Protein AF-A0A2K8PR70-F1 (afdb_monomer_lite)

Organism: NCBI:txid58340

Foldseek 3Di:
DDPPDPADDAPVVCVVVLVVQLVPLVCLLVVVVVLVVLQADPRRADFLVVSLVSLVSHPDDPPPPCSQLSNQCSVVSRGHCVVPVVSSVVSVVVVVD

Secondary structure (DSSP, 8-state):
------PPPPHHHHHHHHHHHTT-GGGHHHHHHHHHHTTS-SS----TTHHHHHHHT----TT-TTHHHHHHHHHTT---GGG-HHHHHHHHHHTT-

Radius of gyration: 14.09 Å; chains: 1; bounding box: 39×40×26 Å

Sequence (97 aa):
MHRACSGPAPWHVKQKAYDTAVRLPSLHVPLFKGLLAGYHDVYGDREPTAAPAVLARLQLPADTPHLPELRSVLAEGRRNHYLSPQTWHDAVRASTD

pLDDT: mean 84.77, std 12.45, range [37.06, 96.38]

Structure (mmCIF, N/CA/C/O backbone):
data_AF-A0A2K8PR70-F1
#
_entry.id   AF-A0A2K8PR70-F1
#
loop_
_atom_site.group_PDB
_atom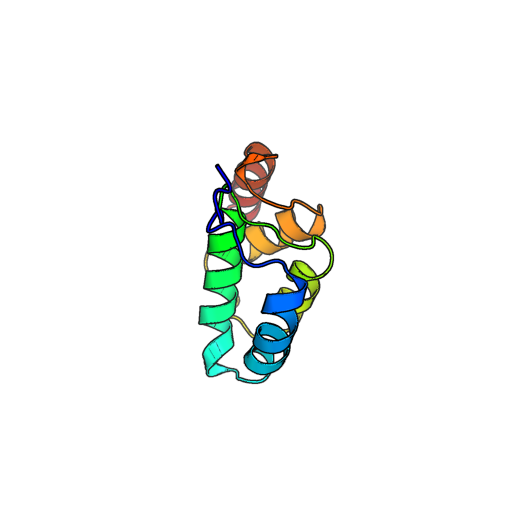_site.id
_atom_site.type_symbol
_atom_site.label_atom_id
_atom_site.label_alt_id
_atom_site.label_comp_id
_atom_site.label_asym_id
_atom_site.label_entity_id
_atom_site.label_seq_id
_atom_site.pdbx_PDB_ins_code
_atom_site.Cartn_x
_atom_site.Cartn_y
_atom_site.Cartn_z
_atom_site.occupancy
_atom_site.B_iso_or_equiv
_atom_site.auth_seq_id
_atom_site.auth_comp_id
_atom_site.auth_asym_id
_atom_site.auth_atom_id
_atom_site.pdbx_PDB_model_num
ATOM 1 N N . MET A 1 1 ? 28.885 -17.920 -14.471 1.00 37.06 1 MET A N 1
ATOM 2 C CA . MET A 1 1 ? 28.316 -17.975 -13.105 1.00 37.06 1 MET A CA 1
ATOM 3 C C . MET A 1 1 ? 26.955 -17.296 -13.117 1.00 37.06 1 MET A C 1
ATOM 5 O O . MET A 1 1 ? 26.890 -16.084 -13.260 1.00 37.06 1 MET A O 1
ATOM 9 N N . HIS A 1 2 ? 25.875 -18.072 -13.048 1.00 45.94 2 HIS A N 1
ATOM 10 C CA . HIS A 1 2 ? 24.505 -17.561 -13.027 1.00 45.94 2 HIS A CA 1
ATOM 11 C C . HIS A 1 2 ? 24.141 -17.310 -11.556 1.00 45.94 2 HIS A C 1
ATOM 13 O O . HIS A 1 2 ? 23.847 -18.251 -10.824 1.00 45.94 2 HIS A O 1
ATOM 19 N N . ARG A 1 3 ? 24.255 -16.066 -11.071 1.00 48.78 3 ARG A N 1
ATOM 20 C CA . ARG A 1 3 ? 23.618 -15.718 -9.796 1.00 48.78 3 ARG A CA 1
ATOM 21 C C . ARG A 1 3 ? 22.116 -15.780 -10.055 1.00 48.78 3 ARG A C 1
ATOM 23 O O . ARG A 1 3 ? 21.578 -14.889 -10.703 1.00 48.78 3 ARG A O 1
ATOM 30 N N . ALA A 1 4 ? 21.446 -16.814 -9.558 1.00 54.25 4 ALA A N 1
ATOM 31 C CA . ALA A 1 4 ? 20.023 -16.716 -9.269 1.00 54.25 4 ALA A CA 1
ATOM 32 C C . ALA A 1 4 ? 19.895 -15.681 -8.140 1.00 54.25 4 ALA A C 1
ATOM 34 O O . ALA A 1 4 ? 19.955 -16.012 -6.960 1.00 54.25 4 ALA A O 1
ATOM 35 N N . CYS A 1 5 ? 19.904 -14.398 -8.503 1.00 55.09 5 CYS A N 1
ATOM 36 C CA . CYS A 1 5 ? 19.800 -13.308 -7.551 1.00 55.09 5 CYS A CA 1
ATOM 37 C C . CYS A 1 5 ? 18.430 -13.408 -6.881 1.00 55.09 5 CYS A C 1
ATOM 39 O O . CYS A 1 5 ? 17.404 -13.321 -7.553 1.00 55.09 5 CYS A O 1
ATOM 41 N N . SER A 1 6 ? 18.425 -13.556 -5.559 1.00 62.59 6 SER A N 1
ATOM 42 C CA . SER A 1 6 ? 17.286 -13.300 -4.679 1.00 62.59 6 SER A CA 1
ATOM 43 C C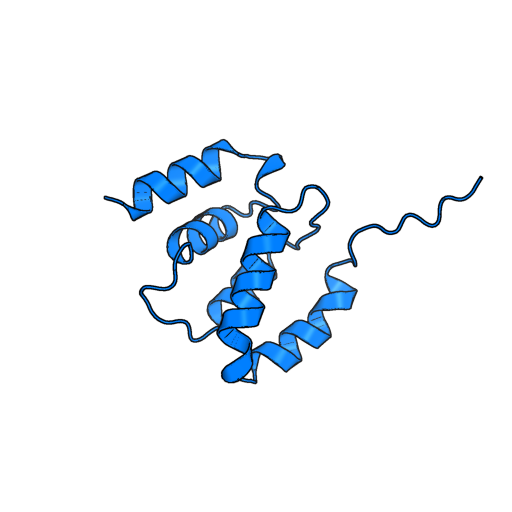 . SER A 1 6 ? 16.945 -11.806 -4.712 1.00 62.59 6 SER A C 1
ATOM 45 O O . SER A 1 6 ? 17.199 -11.072 -3.759 1.00 62.59 6 SER A O 1
ATOM 47 N N . GLY A 1 7 ? 16.479 -11.340 -5.869 1.00 63.81 7 GLY A N 1
ATOM 48 C CA . GLY A 1 7 ? 15.948 -10.003 -6.054 1.00 63.81 7 GLY A CA 1
ATOM 49 C C . GLY A 1 7 ? 14.521 -9.911 -5.513 1.00 63.81 7 GLY A C 1
ATOM 50 O O . GLY A 1 7 ? 13.893 -10.930 -5.210 1.00 63.81 7 GLY A O 1
ATOM 51 N N . PRO A 1 8 ? 13.984 -8.694 -5.396 1.00 67.62 8 PRO A N 1
ATOM 52 C CA . PRO A 1 8 ? 12.600 -8.503 -5.001 1.00 67.62 8 PRO A CA 1
ATOM 53 C C . PRO A 1 8 ? 11.670 -9.199 -5.979 1.00 67.62 8 PRO A C 1
ATOM 55 O O . PRO A 1 8 ? 11.849 -9.128 -7.196 1.00 67.62 8 PRO A O 1
ATOM 58 N N . ALA A 1 9 ? 10.629 -9.824 -5.436 1.00 73.12 9 ALA A N 1
ATOM 59 C CA . ALA A 1 9 ? 9.566 -10.372 -6.256 1.00 73.12 9 ALA A CA 1
ATOM 60 C C . ALA A 1 9 ? 8.940 -9.245 -7.106 1.00 73.12 9 ALA A C 1
ATOM 62 O O . ALA A 1 9 ? 8.530 -8.220 -6.533 1.00 73.12 9 ALA A O 1
ATOM 63 N N . PRO A 1 10 ? 8.826 -9.426 -8.436 1.00 75.06 10 PRO A N 1
ATOM 64 C CA . PRO A 1 10 ? 8.153 -8.476 -9.314 1.00 75.06 10 PRO A CA 1
ATOM 65 C C . PRO A 1 10 ? 6.718 -8.188 -8.865 1.00 75.06 10 PRO A C 1
ATOM 67 O O . PRO A 1 10 ? 6.060 -9.033 -8.248 1.00 75.06 10 PRO A O 1
ATOM 70 N N . TRP A 1 11 ? 6.196 -7.005 -9.197 1.00 77.25 11 TRP A N 1
ATOM 71 C CA . TRP A 1 11 ? 4.848 -6.602 -8.785 1.00 77.25 11 TRP A CA 1
ATOM 72 C C . TRP A 1 11 ? 3.755 -7.586 -9.226 1.00 77.25 11 TRP A C 1
ATOM 74 O O . TRP A 1 11 ? 2.940 -7.986 -8.397 1.00 77.25 11 TRP A O 1
ATOM 84 N N . HIS A 1 12 ? 3.787 -8.053 -10.478 1.00 79.62 12 HIS A N 1
ATOM 85 C CA . HIS A 1 12 ? 2.791 -8.992 -11.011 1.00 79.62 12 HIS A CA 1
ATOM 86 C C . HIS A 1 12 ? 2.690 -10.301 -10.202 1.00 79.62 12 HIS A C 1
ATOM 88 O O . HIS A 1 12 ? 1.613 -10.885 -10.103 1.00 79.62 12 HIS A O 1
ATOM 94 N N . VAL A 1 13 ? 3.783 -10.742 -9.562 1.00 81.81 13 VAL A N 1
ATOM 95 C CA . VAL A 1 13 ? 3.787 -11.922 -8.678 1.00 81.81 13 VAL A CA 1
ATOM 96 C C . VAL A 1 13 ? 3.058 -11.626 -7.364 1.00 81.81 13 VAL A C 1
ATOM 98 O O . VAL A 1 13 ? 2.331 -12.468 -6.840 1.00 81.81 13 VAL A O 1
ATOM 101 N N . LYS A 1 14 ? 3.224 -10.410 -6.833 1.00 80.75 14 LYS A N 1
ATOM 102 C CA . LYS A 1 14 ? 2.621 -9.959 -5.569 1.00 80.75 14 LYS A CA 1
ATOM 103 C C . LYS A 1 14 ? 1.150 -9.561 -5.735 1.00 80.75 14 LYS A C 1
ATOM 105 O O . LYS A 1 14 ? 0.376 -9.716 -4.792 1.00 80.75 14 LYS A O 1
ATOM 110 N N . GLN A 1 15 ? 0.751 -9.086 -6.916 1.00 84.00 15 GLN A N 1
ATOM 111 C CA . GLN A 1 15 ? -0.553 -8.464 -7.168 1.00 84.00 15 GLN A CA 1
ATOM 112 C C . GLN A 1 15 ? -1.732 -9.316 -6.685 1.00 84.00 15 GLN A C 1
ATOM 114 O O . GLN A 1 15 ? -2.566 -8.831 -5.927 1.00 84.00 15 GLN A O 1
ATOM 119 N N . LYS A 1 16 ? -1.767 -10.608 -7.033 1.00 86.19 16 LYS A N 1
ATOM 120 C CA . LYS A 1 16 ? -2.869 -11.505 -6.642 1.00 86.19 16 LYS A CA 1
ATOM 121 C C . LYS A 1 16 ? -2.994 -11.667 -5.122 1.00 86.19 16 LYS A C 1
ATOM 123 O O . LYS A 1 16 ? -4.106 -11.727 -4.591 1.00 86.19 16 LYS A O 1
ATOM 128 N N . ALA A 1 17 ? -1.862 -11.734 -4.420 1.00 87.88 17 ALA A N 1
ATOM 129 C CA . ALA A 1 17 ? -1.843 -11.825 -2.964 1.00 87.88 17 ALA A CA 1
ATOM 130 C C . ALA A 1 17 ? -2.367 -10.529 -2.335 1.00 87.88 17 ALA A C 1
ATOM 132 O O . ALA A 1 17 ? -3.216 -10.581 -1.448 1.00 87.88 17 ALA A O 1
ATOM 133 N N . TYR A 1 18 ? -1.939 -9.377 -2.856 1.00 88.50 18 TYR A N 1
ATOM 134 C CA . TYR A 1 18 ? -2.444 -8.073 -2.435 1.00 88.50 18 TYR A CA 1
ATOM 135 C C . TYR A 1 18 ? -3.950 -7.933 -2.695 1.00 88.50 18 TYR A C 1
ATOM 137 O O . TYR A 1 18 ? -4.685 -7.599 -1.774 1.00 88.50 18 TYR A O 1
ATOM 145 N N . ASP A 1 19 ? -4.440 -8.272 -3.889 1.00 89.44 19 ASP A N 1
ATOM 146 C CA . ASP A 1 19 ? -5.866 -8.189 -4.245 1.00 89.44 19 ASP A CA 1
ATOM 147 C C . ASP A 1 19 ? -6.776 -9.081 -3.395 1.00 89.44 19 ASP A C 1
ATOM 149 O O . ASP A 1 19 ? -7.952 -8.763 -3.184 1.00 89.44 19 ASP A O 1
ATOM 153 N N . THR A 1 20 ? -6.239 -10.197 -2.907 1.00 91.88 20 THR A N 1
ATOM 154 C CA . THR A 1 20 ? -6.939 -11.069 -1.961 1.00 91.88 20 THR A CA 1
ATOM 155 C C . THR A 1 20 ? -6.905 -10.461 -0.562 1.00 91.88 20 THR A C 1
ATOM 157 O O . THR A 1 20 ? -7.941 -10.327 0.086 1.00 91.88 20 THR A O 1
ATOM 160 N N . ALA A 1 21 ? -5.725 -10.037 -0.111 1.00 92.31 21 ALA A N 1
ATOM 161 C CA . ALA A 1 21 ? -5.513 -9.539 1.238 1.00 92.31 21 ALA A CA 1
ATOM 162 C C . ALA A 1 21 ? -6.245 -8.214 1.516 1.00 92.31 21 ALA A C 1
ATOM 164 O O . ALA A 1 21 ? -6.752 -8.031 2.617 1.00 92.31 21 ALA A O 1
ATOM 165 N N . VAL A 1 22 ? -6.384 -7.313 0.533 1.00 94.62 22 VAL A N 1
ATOM 166 C CA . VAL A 1 22 ? -7.142 -6.050 0.697 1.00 94.62 22 VAL A CA 1
ATOM 167 C C . VAL A 1 22 ? -8.620 -6.277 1.022 1.00 94.62 22 VAL A C 1
ATOM 169 O O . VAL A 1 22 ? -9.283 -5.375 1.526 1.00 94.62 22 VAL A O 1
ATOM 172 N N . ARG A 1 23 ? -9.161 -7.470 0.753 1.00 95.25 23 ARG A N 1
ATOM 173 C CA . ARG A 1 23 ? -10.547 -7.827 1.094 1.00 95.25 23 ARG A CA 1
ATOM 174 C C . ARG A 1 23 ? -10.711 -8.234 2.560 1.00 95.25 23 ARG A C 1
ATOM 176 O O . ARG A 1 23 ? -11.838 -8.413 3.002 1.00 95.25 23 ARG A O 1
ATOM 183 N N . LEU A 1 24 ? -9.612 -8.386 3.298 1.00 96.38 24 LEU A N 1
ATOM 184 C CA . LEU A 1 24 ? -9.592 -8.809 4.693 1.00 96.38 24 LEU A CA 1
ATOM 185 C C . LEU A 1 24 ? -9.224 -7.605 5.575 1.00 96.38 24 LEU A C 1
ATOM 187 O O . LEU A 1 24 ? -8.052 -7.227 5.604 1.00 96.38 24 LEU A O 1
ATOM 191 N N . PRO A 1 25 ? -10.180 -7.003 6.313 1.00 94.75 25 PRO A N 1
ATOM 192 C CA . PRO A 1 25 ? -9.912 -5.821 7.140 1.00 94.75 25 PRO A CA 1
ATOM 193 C C . PRO A 1 25 ? -8.777 -6.020 8.153 1.00 94.75 25 PRO A C 1
ATOM 195 O O . PRO A 1 25 ? -7.960 -5.127 8.363 1.00 94.75 25 PRO A O 1
ATOM 198 N N . SER A 1 26 ? -8.651 -7.228 8.713 1.00 95.50 26 SER A N 1
ATOM 199 C CA . SER A 1 26 ? -7.567 -7.591 9.638 1.00 95.50 26 SER A CA 1
ATOM 200 C C . SER A 1 26 ? -6.165 -7.507 9.018 1.00 95.50 26 SER A C 1
ATOM 202 O O . SER A 1 26 ? -5.178 -7.426 9.747 1.00 95.50 26 SER A O 1
ATOM 204 N N . LEU A 1 27 ? -6.059 -7.497 7.685 1.00 95.81 27 LEU A N 1
ATOM 205 C CA . LEU A 1 27 ? -4.796 -7.377 6.961 1.00 95.81 27 LEU A CA 1
ATOM 206 C C . LEU A 1 27 ? -4.496 -5.956 6.487 1.00 95.81 27 LEU A C 1
ATOM 208 O O . LEU A 1 27 ? -3.412 -5.729 5.957 1.00 95.81 27 LEU A O 1
ATOM 212 N N . HIS A 1 28 ? -5.385 -4.981 6.690 1.00 95.19 28 HIS A N 1
ATOM 213 C CA . HIS A 1 28 ? -5.179 -3.628 6.162 1.00 95.19 28 HIS A CA 1
ATOM 214 C C . HIS A 1 28 ? -3.936 -2.951 6.744 1.00 95.19 28 HIS A C 1
ATOM 216 O O . HIS A 1 28 ? -3.101 -2.459 5.988 1.00 95.19 28 HIS A O 1
ATOM 222 N N . VAL A 1 29 ? -3.748 -3.003 8.064 1.00 94.19 29 VAL A N 1
ATOM 223 C CA . VAL A 1 29 ? -2.544 -2.454 8.713 1.00 94.19 29 VAL A CA 1
ATOM 224 C C . VAL A 1 29 ? -1.270 -3.219 8.308 1.00 94.19 29 VAL A C 1
ATOM 226 O O . VAL A 1 29 ? -0.292 -2.570 7.932 1.00 94.19 29 VAL A O 1
ATOM 229 N N . PRO A 1 30 ? -1.228 -4.569 8.316 1.00 93.69 30 PRO A N 1
ATOM 230 C CA . PRO A 1 30 ? -0.094 -5.319 7.766 1.00 93.69 30 PRO A CA 1
ATOM 231 C C . PRO A 1 30 ? 0.240 -4.983 6.306 1.00 93.69 30 PRO A C 1
ATOM 233 O O . PRO A 1 30 ? 1.412 -4.814 5.969 1.00 93.69 30 PRO A O 1
ATOM 236 N N . LEU A 1 31 ? -0.770 -4.838 5.443 1.00 92.75 31 LEU A N 1
ATOM 237 C CA . LEU A 1 31 ? -0.579 -4.453 4.044 1.00 92.75 31 LEU A CA 1
ATOM 238 C C . LEU A 1 31 ? 0.001 -3.051 3.924 1.00 92.75 31 LEU A C 1
ATOM 240 O O . LEU A 1 31 ? 0.934 -2.857 3.148 1.00 92.75 31 LEU A O 1
ATOM 244 N N . PHE A 1 32 ? -0.501 -2.101 4.715 1.00 94.38 32 PHE A N 1
ATOM 245 C CA . PHE A 1 32 ? 0.077 -0.767 4.806 1.00 94.38 32 PHE A CA 1
ATOM 246 C C . PHE A 1 32 ? 1.548 -0.828 5.228 1.00 94.38 32 PHE A C 1
ATOM 248 O O . PHE A 1 32 ? 2.385 -0.233 4.564 1.00 94.38 32 PHE A O 1
ATOM 255 N N . LYS A 1 33 ? 1.902 -1.609 6.255 1.00 92.62 33 LYS A N 1
ATOM 256 C CA . LYS A 1 33 ? 3.301 -1.763 6.690 1.00 92.62 33 LYS A CA 1
ATOM 257 C C . LYS A 1 33 ? 4.189 -2.371 5.605 1.00 92.62 33 LYS A C 1
ATOM 259 O O . LYS A 1 33 ? 5.300 -1.894 5.401 1.00 92.62 33 LYS A O 1
ATOM 264 N N . GLY A 1 34 ? 3.698 -3.361 4.859 1.00 89.44 34 GLY A N 1
ATOM 265 C CA . GLY A 1 34 ? 4.400 -3.887 3.683 1.00 89.44 34 GLY A CA 1
ATOM 266 C C . GLY A 1 34 ? 4.554 -2.833 2.577 1.00 89.44 34 GLY A C 1
ATOM 267 O O . GLY A 1 34 ? 5.619 -2.712 1.963 1.00 89.44 34 GLY A O 1
ATOM 268 N N . LEU A 1 35 ? 3.509 -2.021 2.370 1.00 89.81 35 LEU A N 1
ATOM 269 C CA . LEU A 1 35 ? 3.530 -0.834 1.518 1.00 89.81 35 LEU A CA 1
ATOM 270 C C . LEU A 1 35 ? 4.374 0.321 2.089 1.00 89.81 35 LEU A C 1
ATOM 272 O O . LEU A 1 35 ? 4.785 1.188 1.337 1.00 89.81 35 LEU A O 1
ATOM 276 N N . LEU A 1 36 ? 4.758 0.352 3.348 1.00 92.31 36 LEU A N 1
ATOM 277 C CA . LEU A 1 36 ? 5.720 1.344 3.820 1.00 92.31 36 LEU A CA 1
ATOM 278 C C . LEU A 1 36 ? 7.143 0.805 3.644 1.00 92.31 36 LEU A C 1
ATOM 280 O O . LEU A 1 36 ? 7.971 1.421 2.979 1.00 92.31 36 LEU A O 1
ATOM 284 N N . ALA A 1 37 ? 7.383 -0.420 4.112 1.00 88.94 37 ALA A N 1
ATOM 285 C CA . ALA A 1 37 ? 8.686 -1.073 4.068 1.00 88.94 37 ALA A CA 1
ATOM 286 C C . ALA A 1 37 ? 9.253 -1.161 2.647 1.00 88.94 37 ALA A C 1
ATOM 288 O O . ALA A 1 37 ? 10.375 -0.742 2.410 1.00 88.94 37 ALA A O 1
ATOM 289 N N . GLY A 1 38 ? 8.463 -1.620 1.672 1.00 86.31 38 GLY A N 1
ATOM 290 C CA . GLY A 1 38 ? 8.944 -1.705 0.288 1.00 86.31 38 GLY A CA 1
ATOM 291 C C . GLY A 1 38 ? 9.150 -0.353 -0.422 1.00 86.31 38 GLY A C 1
ATOM 292 O O . GLY A 1 38 ? 9.699 -0.356 -1.513 1.00 86.31 38 GLY A O 1
ATOM 293 N N . TYR A 1 39 ? 8.682 0.778 0.129 1.00 88.06 39 TYR A N 1
ATOM 294 C CA . TYR A 1 39 ? 9.012 2.112 -0.391 1.00 88.06 39 TYR A CA 1
ATOM 295 C C . TYR A 1 39 ? 10.396 2.518 0.118 1.00 88.06 39 TYR A C 1
ATOM 297 O O . TYR A 1 39 ? 11.180 3.117 -0.610 1.00 88.06 39 TYR A O 1
ATOM 305 N N . HIS A 1 40 ? 10.723 2.108 1.344 1.00 89.12 40 HIS A N 1
ATOM 306 C CA . HIS A 1 40 ? 12.048 2.225 1.946 1.00 89.12 40 HIS A CA 1
ATOM 307 C C . HIS A 1 40 ? 12.960 1.026 1.648 1.00 89.12 40 HIS A C 1
ATOM 309 O O . HIS A 1 40 ? 13.957 0.837 2.337 1.00 89.12 40 HIS A O 1
ATOM 315 N N . ASP A 1 41 ? 12.651 0.215 0.636 1.00 85.69 41 ASP A N 1
ATOM 316 C CA . ASP A 1 41 ? 13.518 -0.873 0.190 1.00 85.69 41 ASP A CA 1
ATOM 317 C C . ASP A 1 41 ? 14.328 -0.405 -1.024 1.00 85.69 41 ASP A C 1
ATOM 319 O O . ASP A 1 41 ? 13.766 0.071 -2.013 1.00 85.69 41 ASP A O 1
ATOM 323 N N . VAL A 1 42 ? 15.653 -0.555 -0.949 1.00 74.12 42 VAL A N 1
ATOM 324 C CA . VAL A 1 42 ? 16.601 -0.210 -2.023 1.00 74.12 42 VAL A CA 1
ATOM 325 C C . VAL A 1 42 ? 16.277 -0.972 -3.300 1.00 74.12 42 VAL A C 1
ATOM 327 O O . VAL A 1 42 ? 16.362 -0.420 -4.396 1.00 74.12 42 VAL A O 1
ATOM 330 N N . TYR A 1 43 ? 15.893 -2.238 -3.157 1.00 66.25 43 TYR A N 1
ATOM 331 C CA . TYR A 1 43 ? 15.549 -3.073 -4.293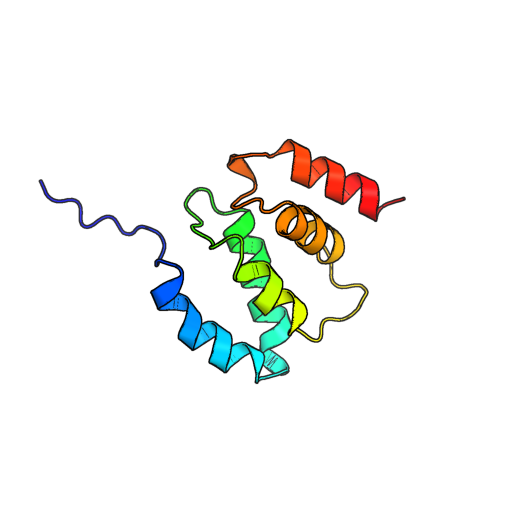 1.00 66.25 43 TYR A CA 1
ATOM 332 C C . TYR A 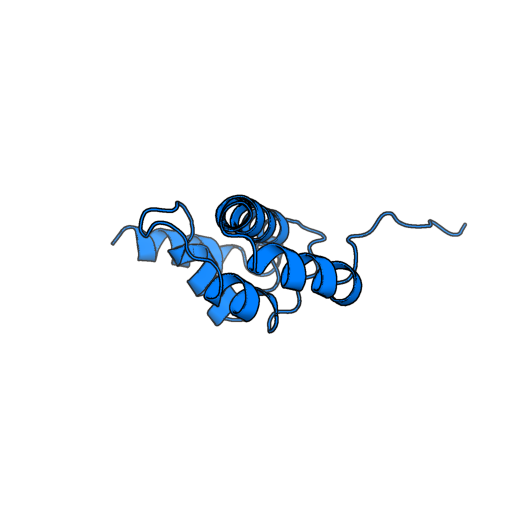1 43 ? 14.050 -3.045 -4.586 1.00 66.25 43 TYR A C 1
ATOM 334 O O . TYR A 1 43 ? 13.636 -3.575 -5.609 1.00 66.25 43 TYR A O 1
ATOM 342 N N . GLY A 1 44 ? 13.236 -2.423 -3.730 1.00 66.12 44 GLY A N 1
ATOM 343 C CA . GLY A 1 44 ? 11.783 -2.414 -3.820 1.00 66.12 44 GLY A CA 1
ATOM 344 C C . GLY A 1 44 ? 11.283 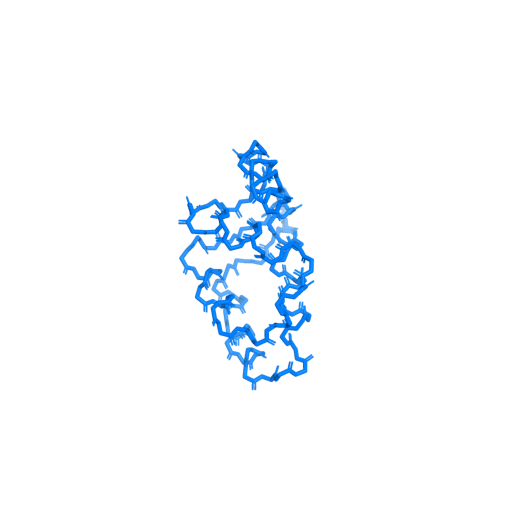-1.975 -5.192 1.00 66.12 44 GLY A C 1
ATOM 345 O O . GLY A 1 44 ? 11.181 -0.784 -5.478 1.00 66.12 44 GLY A O 1
ATOM 346 N N . ASP A 1 45 ? 10.938 -2.950 -6.034 1.00 66.12 45 ASP A N 1
ATOM 347 C CA . ASP A 1 45 ? 10.272 -2.689 -7.300 1.00 66.12 45 ASP A CA 1
ATOM 348 C C . ASP A 1 45 ? 8.765 -2.668 -7.053 1.00 66.12 45 ASP A C 1
ATOM 350 O O . ASP A 1 45 ? 8.110 -3.684 -6.746 1.00 66.12 45 ASP A O 1
ATOM 354 N N . ARG A 1 46 ? 8.235 -1.451 -7.098 1.00 68.00 46 ARG A N 1
ATOM 355 C CA . ARG A 1 46 ? 6.812 -1.172 -7.030 1.00 68.00 46 ARG A CA 1
ATOM 356 C C . ARG A 1 46 ? 6.378 -0.544 -8.317 1.00 68.00 46 ARG A C 1
ATOM 358 O O . ARG A 1 46 ? 6.960 0.443 -8.764 1.00 68.00 46 ARG A O 1
ATOM 365 N N . GLU A 1 47 ? 5.275 -1.058 -8.836 1.00 68.50 47 GLU A N 1
ATOM 366 C CA . GLU A 1 47 ? 4.581 -0.344 -9.882 1.00 68.50 47 GLU A CA 1
ATOM 367 C C . GLU A 1 47 ? 3.992 0.956 -9.313 1.00 68.50 47 GLU A C 1
ATOM 369 O O . GLU A 1 47 ? 3.153 0.892 -8.403 1.00 68.50 47 GLU A O 1
ATOM 374 N N . PRO A 1 48 ? 4.401 2.127 -9.848 1.00 64.31 48 PRO A N 1
ATOM 375 C CA . PRO A 1 48 ? 3.929 3.434 -9.387 1.00 64.31 48 PRO A CA 1
ATOM 376 C C . PRO A 1 48 ? 2.410 3.577 -9.459 1.00 64.31 48 PRO A C 1
ATOM 378 O O . PRO A 1 48 ? 1.824 4.344 -8.711 1.00 64.31 48 PRO A O 1
ATOM 381 N N . THR A 1 49 ? 1.771 2.843 -10.365 1.00 71.62 49 THR A N 1
ATOM 382 C CA . THR A 1 49 ? 0.329 2.877 -10.618 1.00 71.62 49 THR A CA 1
ATOM 383 C C . THR A 1 49 ? -0.456 1.964 -9.681 1.00 71.62 49 THR A C 1
ATOM 385 O O . THR A 1 49 ? -1.596 2.267 -9.334 1.00 71.62 49 THR A O 1
ATOM 388 N N . ALA A 1 50 ? 0.136 0.859 -9.229 1.00 81.31 50 ALA A N 1
ATOM 389 C CA . ALA A 1 50 ? -0.587 -0.160 -8.480 1.00 81.31 50 ALA A CA 1
ATOM 390 C C . ALA A 1 50 ? -0.564 0.065 -6.961 1.00 81.31 50 ALA A C 1
ATOM 392 O O . ALA A 1 50 ? -1.565 -0.178 -6.284 1.00 81.31 50 ALA A O 1
ATOM 393 N N . ALA A 1 51 ? 0.545 0.572 -6.412 1.00 86.00 51 ALA A N 1
ATOM 394 C CA . ALA A 1 51 ? 0.648 0.865 -4.981 1.00 86.00 51 ALA A CA 1
ATOM 395 C C . ALA A 1 51 ? -0.381 1.914 -4.485 1.00 86.00 51 ALA A C 1
ATOM 397 O O . ALA A 1 51 ? -1.012 1.649 -3.456 1.00 86.00 51 ALA A O 1
ATOM 398 N N . PRO A 1 52 ? -0.641 3.035 -5.198 1.00 89.06 52 PRO A N 1
ATOM 399 C CA . PRO A 1 52 ? -1.714 3.962 -4.831 1.00 89.06 52 PRO A CA 1
ATOM 400 C C . PRO A 1 52 ? -3.097 3.297 -4.824 1.00 89.06 52 PRO A C 1
ATOM 402 O O . PRO A 1 52 ? -3.882 3.516 -3.903 1.00 89.06 52 PRO A O 1
ATOM 405 N N . ALA A 1 53 ? -3.388 2.445 -5.815 1.00 89.75 53 ALA A N 1
ATOM 406 C CA . ALA A 1 53 ? -4.683 1.774 -5.939 1.00 89.75 53 ALA A CA 1
ATOM 407 C C . ALA A 1 53 ? -4.940 0.782 -4.794 1.00 89.75 53 ALA A C 1
ATOM 409 O O . ALA A 1 53 ? -6.059 0.684 -4.290 1.00 89.75 53 ALA A O 1
ATOM 410 N N . VAL A 1 54 ? -3.904 0.064 -4.349 1.00 90.62 54 VAL A N 1
ATOM 411 C CA . VAL A 1 54 ? -3.985 -0.778 -3.148 1.00 90.62 54 VAL A CA 1
ATOM 412 C C . VAL A 1 54 ? -4.207 0.087 -1.910 1.00 90.62 54 VAL A C 1
ATOM 414 O O . VAL A 1 54 ? -5.125 -0.196 -1.144 1.00 90.62 54 VAL A O 1
ATOM 417 N N . LEU A 1 55 ? -3.410 1.145 -1.722 1.00 92.25 55 LEU A N 1
ATOM 418 C CA . LEU A 1 55 ? -3.488 2.013 -0.544 1.00 92.25 55 LEU A CA 1
ATOM 419 C C . LEU A 1 55 ? -4.864 2.682 -0.401 1.00 92.25 55 LEU A C 1
ATOM 421 O O . LEU A 1 55 ? -5.384 2.786 0.707 1.00 92.25 55 LEU A O 1
ATOM 425 N N . ALA A 1 56 ? -5.487 3.073 -1.515 1.00 92.44 56 ALA A N 1
ATOM 426 C CA . ALA A 1 56 ? -6.830 3.654 -1.540 1.00 92.44 56 ALA A CA 1
ATOM 427 C C . ALA A 1 56 ? -7.934 2.693 -1.056 1.00 92.44 56 ALA A C 1
ATOM 429 O O . ALA A 1 56 ? -8.996 3.147 -0.642 1.00 92.44 56 ALA A O 1
ATOM 430 N N . ARG A 1 57 ? -7.694 1.376 -1.094 1.00 94.06 57 ARG A N 1
ATOM 431 C CA . ARG A 1 57 ? -8.656 0.340 -0.675 1.00 94.06 57 ARG A CA 1
ATOM 432 C C . ARG A 1 57 ? -8.510 -0.057 0.795 1.00 94.06 57 ARG A C 1
ATOM 434 O O . ARG A 1 57 ? -9.358 -0.790 1.302 1.00 94.06 57 ARG A O 1
ATOM 441 N N . LEU A 1 58 ? -7.443 0.382 1.466 1.00 95.12 58 LEU A N 1
ATOM 442 C CA . LEU A 1 58 ? -7.202 0.071 2.871 1.00 95.12 58 LEU A CA 1
ATOM 443 C C . LEU A 1 58 ? -8.029 0.998 3.766 1.00 95.12 58 LEU A C 1
ATOM 445 O O . LEU A 1 58 ? -7.968 2.221 3.642 1.00 95.12 58 LEU A O 1
ATOM 449 N N . GLN A 1 59 ? -8.768 0.408 4.699 1.00 94.69 59 GLN A N 1
ATOM 450 C CA . GLN A 1 59 ? -9.469 1.118 5.762 1.00 94.69 59 GLN A CA 1
ATOM 451 C C . GLN A 1 59 ? -8.506 1.239 6.942 1.00 94.69 59 GLN A C 1
ATOM 453 O O . GLN A 1 59 ? -8.386 0.340 7.772 1.00 94.69 59 GLN A O 1
ATOM 458 N N . LEU A 1 60 ? -7.746 2.330 6.951 1.00 94.56 60 LEU A N 1
ATOM 459 C CA . LEU A 1 60 ? -6.746 2.620 7.974 1.00 94.56 60 LEU A CA 1
ATOM 460 C C . LEU A 1 60 ? -7.275 3.711 8.913 1.00 94.56 60 LEU A C 1
ATOM 462 O O . LEU A 1 60 ? -7.932 4.638 8.431 1.00 94.56 60 LEU A O 1
ATOM 466 N N . PRO A 1 61 ? -6.973 3.642 10.221 1.00 92.06 61 PRO A N 1
ATOM 467 C CA . PRO A 1 61 ? -7.179 4.766 11.127 1.00 92.06 61 PRO A CA 1
ATOM 468 C C . PRO A 1 61 ? -6.538 6.047 10.577 1.00 92.06 61 PRO A C 1
ATOM 470 O O . PRO A 1 61 ? -5.452 5.997 9.994 1.00 92.06 61 PRO A O 1
ATOM 473 N N . ALA A 1 62 ? -7.206 7.190 10.740 1.00 86.12 62 ALA A N 1
ATOM 474 C CA . ALA A 1 62 ? -6.731 8.467 10.200 1.00 86.12 62 ALA A CA 1
ATOM 475 C C . ALA A 1 62 ? -5.383 8.905 10.800 1.00 86.12 62 ALA A C 1
ATOM 477 O O . ALA A 1 62 ? -4.599 9.568 10.131 1.00 86.12 62 ALA A O 1
ATOM 478 N N . ASP A 1 63 ? -5.103 8.479 12.030 1.00 88.81 63 ASP A N 1
ATOM 479 C CA . ASP A 1 63 ? -3.874 8.713 12.787 1.00 88.81 63 ASP A CA 1
ATOM 480 C C . ASP A 1 63 ? -2.778 7.672 12.507 1.00 88.81 63 ASP A C 1
ATOM 482 O O . ASP A 1 63 ? -1.758 7.652 13.195 1.00 88.81 63 ASP A O 1
ATOM 486 N N . THR A 1 64 ? -2.961 6.799 11.507 1.00 93.50 64 THR A N 1
ATOM 487 C CA . THR A 1 64 ? -1.939 5.816 11.128 1.00 93.50 64 THR A CA 1
ATOM 488 C C . THR A 1 64 ? -0.641 6.548 10.773 1.00 93.50 64 THR A C 1
ATOM 490 O O . THR A 1 64 ? -0.617 7.280 9.777 1.00 93.50 64 THR A O 1
ATOM 493 N N . PRO A 1 65 ? 0.456 6.332 11.525 1.00 94.06 65 PRO A N 1
ATOM 494 C CA . PRO A 1 65 ? 1.715 7.016 11.266 1.00 94.06 65 PRO A CA 1
ATOM 495 C C . PRO A 1 65 ? 2.197 6.759 9.841 1.00 94.06 65 PRO A C 1
ATOM 497 O O . PRO A 1 65 ? 2.083 5.633 9.346 1.00 94.06 65 PRO A O 1
ATOM 500 N N . HIS A 1 66 ? 2.761 7.783 9.201 1.00 94.69 66 HIS A N 1
ATOM 501 C CA . HIS A 1 66 ? 3.332 7.715 7.852 1.00 94.69 66 HIS A CA 1
ATOM 502 C C . HIS A 1 66 ? 2.329 7.525 6.703 1.00 94.69 66 HIS A C 1
ATOM 504 O O . HIS A 1 66 ? 2.724 7.405 5.539 1.00 94.69 66 HIS A O 1
ATOM 510 N N . LEU A 1 67 ? 1.027 7.462 7.001 1.00 94.56 67 LEU A N 1
ATOM 511 C CA . LEU A 1 67 ? -0.015 7.345 5.988 1.00 94.56 67 LEU A CA 1
ATOM 512 C C . LEU A 1 67 ? -0.098 8.572 5.058 1.00 94.56 67 LEU A C 1
ATOM 514 O O . LEU A 1 67 ? -0.135 8.351 3.841 1.00 94.56 67 LEU A O 1
ATOM 518 N N . PRO A 1 68 ? -0.146 9.830 5.545 1.00 94.06 68 PRO A N 1
ATOM 519 C CA . PRO A 1 68 ? -0.210 10.986 4.649 1.00 94.06 68 PRO A CA 1
ATOM 520 C C . PRO A 1 68 ? 1.057 11.129 3.796 1.00 94.06 68 PRO A C 1
ATOM 522 O O . PRO A 1 68 ? 0.961 11.387 2.594 1.00 94.06 68 PRO A O 1
ATOM 525 N N . GLU A 1 69 ? 2.228 10.857 4.364 1.00 94.88 69 GLU A N 1
ATOM 526 C CA . GLU A 1 69 ? 3.509 10.925 3.667 1.00 94.88 69 GLU A CA 1
ATOM 527 C C . GLU A 1 69 ? 3.581 9.882 2.553 1.00 94.88 69 GLU A C 1
ATOM 529 O O . GLU A 1 69 ? 3.904 10.208 1.408 1.00 94.88 69 GLU A O 1
ATOM 534 N N . LEU A 1 70 ? 3.198 8.634 2.853 1.00 93.12 70 LEU A N 1
ATOM 535 C CA . LEU A 1 70 ? 3.172 7.571 1.854 1.00 93.12 70 LEU A CA 1
ATOM 536 C C . LEU A 1 70 ? 2.160 7.864 0.736 1.00 93.12 70 LEU A C 1
ATOM 538 O O . LEU A 1 70 ? 2.446 7.587 -0.427 1.00 93.12 70 LEU A O 1
ATOM 542 N N . ARG A 1 71 ? 0.993 8.443 1.049 1.00 92.69 71 ARG A N 1
ATOM 543 C CA . ARG A 1 71 ? 0.027 8.872 0.020 1.00 92.69 71 ARG A CA 1
ATOM 544 C C . ARG A 1 71 ? 0.624 9.937 -0.897 1.00 92.69 71 ARG A C 1
ATOM 546 O O . ARG A 1 71 ? 0.469 9.818 -2.110 1.00 92.69 71 ARG A O 1
ATOM 553 N N . SER A 1 72 ? 1.308 10.928 -0.329 1.00 92.88 72 SER A N 1
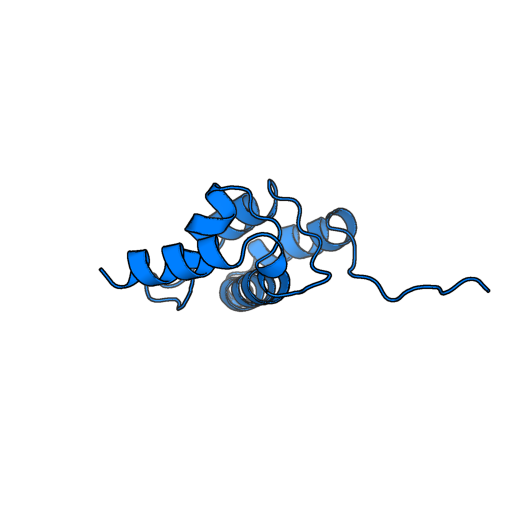ATOM 554 C CA . SER A 1 72 ? 1.918 12.032 -1.074 1.00 92.88 72 SER A CA 1
ATOM 555 C C . SER A 1 72 ? 2.965 11.534 -2.077 1.00 92.88 72 SER A C 1
ATOM 557 O O . SER A 1 72 ? 2.819 11.719 -3.286 1.00 92.88 72 SER A O 1
ATOM 559 N N . VAL A 1 73 ? 3.964 10.778 -1.608 1.00 92.06 73 VAL A N 1
ATOM 560 C CA . VAL A 1 73 ? 5.051 10.292 -2.478 1.00 92.06 73 VAL A CA 1
ATOM 561 C C . VAL A 1 73 ? 4.559 9.314 -3.551 1.00 92.06 73 VAL A C 1
ATOM 563 O O . VAL A 1 73 ? 5.091 9.281 -4.662 1.00 92.06 73 VAL A O 1
ATOM 566 N N . LEU A 1 74 ? 3.517 8.529 -3.255 1.00 89.56 74 LEU A N 1
ATOM 567 C CA . LEU A 1 74 ? 2.902 7.636 -4.235 1.00 89.56 74 LEU A CA 1
ATOM 568 C C . LEU A 1 74 ? 2.070 8.399 -5.275 1.00 89.56 74 LEU A C 1
ATOM 570 O O . LEU A 1 74 ? 2.080 8.010 -6.442 1.00 89.56 74 LEU A O 1
ATOM 574 N N . ALA A 1 75 ? 1.391 9.484 -4.892 1.00 89.44 75 ALA A N 1
ATOM 575 C CA . ALA A 1 75 ? 0.671 10.348 -5.830 1.00 89.44 75 ALA A CA 1
ATOM 576 C C . ALA A 1 75 ? 1.620 11.044 -6.823 1.00 89.44 75 ALA A C 1
ATOM 578 O O . ALA A 1 75 ? 1.269 11.227 -7.985 1.00 89.44 75 ALA A O 1
ATOM 579 N N . GLU A 1 76 ? 2.851 11.342 -6.401 1.00 89.25 76 GLU A N 1
ATOM 580 C CA . GLU A 1 76 ? 3.926 11.830 -7.274 1.00 89.25 76 GLU A CA 1
ATOM 581 C C . GLU A 1 76 ? 4.583 10.738 -8.145 1.00 89.25 76 GLU A C 1
ATOM 583 O O . GLU A 1 76 ? 5.511 11.014 -8.909 1.00 89.25 76 GLU A O 1
ATOM 588 N N . GLY A 1 77 ? 4.149 9.479 -8.028 1.00 86.69 77 GLY A N 1
ATOM 589 C CA . GLY A 1 77 ? 4.686 8.360 -8.804 1.00 86.69 77 GLY A CA 1
ATOM 590 C C . GLY A 1 77 ? 6.077 7.890 -8.365 1.00 86.69 77 GLY A C 1
ATOM 591 O O . GLY A 1 77 ? 6.782 7.239 -9.146 1.00 86.69 77 GLY A O 1
ATOM 592 N N . ARG A 1 78 ? 6.505 8.195 -7.131 1.00 87.62 78 ARG A N 1
ATOM 593 C CA . ARG A 1 78 ? 7.814 7.771 -6.612 1.00 87.62 78 ARG A CA 1
ATOM 594 C C . ARG A 1 78 ? 7.821 6.268 -6.335 1.00 87.62 78 ARG A C 1
ATOM 596 O O . ARG A 1 78 ? 6.975 5.743 -5.615 1.00 87.62 78 ARG A O 1
ATOM 603 N N . ARG A 1 79 ? 8.807 5.569 -6.907 1.00 80.62 79 ARG A N 1
ATOM 604 C CA . ARG A 1 79 ? 8.932 4.101 -6.813 1.00 80.62 79 ARG A CA 1
ATOM 605 C C . ARG A 1 79 ? 9.523 3.642 -5.486 1.00 80.62 79 ARG A C 1
ATOM 607 O O . ARG A 1 79 ? 9.023 2.691 -4.894 1.00 80.62 79 ARG A O 1
ATOM 614 N N . ASN A 1 80 ? 10.562 4.330 -5.024 1.00 85.44 80 ASN A N 1
ATOM 615 C CA . ASN A 1 80 ? 11.186 4.104 -3.728 1.00 85.44 80 ASN A CA 1
ATOM 616 C C . ASN A 1 80 ? 11.834 5.400 -3.213 1.00 85.44 80 ASN A C 1
ATOM 618 O O . ASN A 1 80 ? 12.088 6.334 -3.978 1.00 85.44 80 ASN A O 1
ATOM 622 N N . HIS A 1 81 ? 12.106 5.430 -1.912 1.00 86.19 81 HIS A N 1
ATOM 623 C CA . HIS A 1 81 ? 12.727 6.545 -1.207 1.00 86.19 81 HIS A CA 1
ATOM 624 C C . HIS A 1 81 ? 14.139 6.855 -1.721 1.00 86.19 81 HIS A C 1
ATOM 626 O O . HIS A 1 81 ? 14.512 8.017 -1.833 1.00 86.19 81 HIS A O 1
ATOM 632 N N . TYR A 1 82 ? 14.928 5.837 -2.066 1.00 85.56 82 TYR A N 1
ATOM 633 C CA . TYR A 1 82 ? 16.342 6.005 -2.420 1.00 85.56 82 TYR A CA 1
ATOM 634 C C . TYR A 1 82 ? 16.569 6.751 -3.736 1.00 85.56 82 TYR A C 1
ATOM 636 O O . TYR A 1 82 ? 17.601 7.397 -3.900 1.00 85.56 82 TYR A O 1
ATOM 644 N N . LEU A 1 83 ? 15.611 6.697 -4.660 1.00 84.19 83 LEU A N 1
ATOM 645 C CA . LEU A 1 83 ? 15.670 7.449 -5.913 1.00 84.19 83 LEU A CA 1
ATOM 646 C C . LEU A 1 83 ? 15.314 8.933 -5.739 1.00 84.19 83 LEU A C 1
ATOM 648 O O . LEU A 1 83 ? 15.617 9.742 -6.614 1.00 84.19 83 LEU A O 1
ATOM 652 N N . SER A 1 84 ? 14.629 9.306 -4.657 1.00 84.38 84 SER A N 1
ATOM 653 C CA . SER A 1 84 ? 14.192 10.685 -4.396 1.00 84.38 84 SER A CA 1
ATOM 654 C C . SER A 1 84 ? 14.016 10.916 -2.889 1.00 84.38 84 SER A C 1
ATOM 656 O O . SER A 1 84 ? 12.891 11.085 -2.408 1.00 84.38 84 SER A O 1
ATOM 658 N N . PRO A 1 85 ? 15.111 10.907 -2.106 1.00 89.25 85 PRO A N 1
ATOM 659 C CA . PRO A 1 85 ? 15.013 10.944 -0.652 1.00 89.25 85 PRO A CA 1
ATOM 660 C C . PRO A 1 85 ? 14.419 12.259 -0.145 1.00 89.25 85 PRO A C 1
ATOM 662 O O . PRO A 1 85 ? 13.733 12.255 0.876 1.00 89.25 85 PRO A O 1
ATOM 665 N N . GLN A 1 86 ? 14.618 13.371 -0.861 1.00 92.25 86 GLN A N 1
ATOM 666 C CA . GLN A 1 86 ? 14.063 14.678 -0.495 1.00 92.25 86 GLN A CA 1
ATOM 667 C C . GLN A 1 86 ? 12.531 14.668 -0.491 1.00 92.25 86 GLN A C 1
ATOM 669 O O . GLN A 1 86 ? 11.936 15.164 0.457 1.00 92.25 86 GLN A O 1
ATOM 674 N N . THR A 1 87 ? 11.891 13.996 -1.455 1.00 91.62 87 THR A N 1
ATOM 675 C CA . THR A 1 87 ? 10.423 13.934 -1.555 1.00 91.62 87 THR A CA 1
ATOM 676 C C . THR A 1 87 ? 9.777 13.325 -0.308 1.00 91.62 87 THR A C 1
ATOM 678 O O . THR A 1 87 ? 8.702 13.742 0.107 1.00 91.62 87 THR A O 1
ATOM 681 N N . TRP A 1 88 ? 10.446 12.365 0.338 1.00 93.62 88 TRP A N 1
ATOM 682 C CA . TRP A 1 88 ? 9.978 11.833 1.620 1.00 93.62 88 TRP A CA 1
ATOM 683 C C . TRP A 1 88 ? 10.091 12.854 2.756 1.00 93.62 88 TRP A C 1
ATOM 685 O O . TRP A 1 88 ? 9.147 13.022 3.520 1.00 93.62 88 TRP A O 1
ATOM 695 N N . HIS A 1 89 ? 11.224 13.553 2.862 1.00 93.62 89 HIS A N 1
ATOM 696 C CA . HIS A 1 89 ? 11.420 14.579 3.891 1.00 93.62 89 HIS A CA 1
ATOM 697 C C . HIS A 1 89 ? 10.421 15.728 3.736 1.00 93.62 89 HIS A C 1
ATOM 699 O O . HIS A 1 89 ? 9.876 16.213 4.726 1.00 93.62 89 HIS A O 1
ATOM 705 N N . ASP A 1 90 ? 10.151 16.131 2.496 1.00 94.62 90 ASP A N 1
ATOM 706 C CA . ASP A 1 90 ? 9.170 17.164 2.184 1.00 94.62 90 ASP A CA 1
ATOM 707 C C . ASP A 1 90 ? 7.759 16.733 2.586 1.00 94.62 90 ASP A C 1
ATOM 709 O O . ASP A 1 90 ? 7.026 17.525 3.177 1.00 94.62 90 ASP A O 1
ATOM 713 N N . ALA A 1 91 ? 7.409 15.465 2.347 1.00 93.81 91 ALA A N 1
ATOM 714 C CA . ALA A 1 91 ? 6.132 14.903 2.765 1.00 93.81 91 ALA A CA 1
ATOM 715 C C . ALA A 1 91 ? 5.980 14.858 4.298 1.00 93.81 91 ALA A C 1
ATOM 717 O O . ALA A 1 91 ? 4.928 15.239 4.802 1.00 93.81 91 ALA A O 1
ATOM 718 N N . VAL A 1 92 ? 7.027 14.464 5.037 1.00 93.75 92 VAL A N 1
ATOM 719 C CA . VAL A 1 92 ? 7.040 14.456 6.519 1.00 93.75 92 VAL A CA 1
ATOM 720 C C . VAL A 1 92 ? 6.883 15.863 7.094 1.00 93.75 92 VAL A C 1
ATOM 722 O O . VAL A 1 92 ? 6.150 16.082 8.058 1.00 93.75 92 VAL A O 1
ATOM 725 N N . ARG A 1 93 ? 7.571 16.841 6.501 1.00 93.81 93 ARG A N 1
ATOM 726 C CA . ARG A 1 93 ? 7.460 18.240 6.916 1.00 93.81 93 ARG A CA 1
ATOM 727 C C . ARG A 1 93 ? 6.039 18.761 6.691 1.00 93.81 93 ARG A C 1
ATOM 729 O O . ARG A 1 93 ? 5.461 19.323 7.607 1.00 93.81 93 ARG A O 1
ATOM 736 N N . ALA A 1 94 ? 5.455 18.479 5.527 1.00 91.62 94 ALA A N 1
ATOM 737 C CA . ALA A 1 94 ? 4.092 18.889 5.195 1.00 91.62 94 ALA A CA 1
ATOM 738 C C . ALA A 1 94 ? 2.996 18.192 6.024 1.00 91.62 94 ALA A C 1
ATOM 740 O O . ALA A 1 94 ? 1.896 18.720 6.114 1.00 91.62 94 ALA A O 1
ATOM 741 N N . SER A 1 95 ? 3.251 17.013 6.604 1.00 87.00 95 SER A N 1
ATOM 742 C CA . SER A 1 95 ? 2.278 16.318 7.465 1.00 87.00 95 SER A CA 1
ATOM 743 C C . SER A 1 95 ? 2.312 16.762 8.928 1.00 87.00 95 SER A C 1
ATOM 745 O O . SER A 1 95 ? 1.502 16.286 9.721 1.00 87.00 95 SER A O 1
ATOM 747 N N . THR A 1 96 ? 3.287 17.594 9.298 1.00 81.56 96 THR A N 1
ATOM 748 C CA . THR A 1 96 ? 3.473 18.101 10.666 1.00 81.56 96 THR A CA 1
ATOM 749 C C . THR A 1 96 ? 2.930 19.531 10.830 1.00 81.56 96 THR A C 1
ATOM 751 O O . THR A 1 96 ? 2.716 19.958 11.964 1.00 81.56 96 THR A O 1
ATOM 754 N N . ASP A 1 97 ? 2.695 20.234 9.715 1.00 61.00 97 ASP A N 1
ATOM 755 C CA . ASP A 1 97 ? 2.086 21.573 9.637 1.00 61.00 97 ASP A CA 1
ATOM 756 C C . ASP A 1 97 ? 0.545 21.506 9.670 1.00 61.00 97 ASP A C 1
ATOM 758 O O . ASP A 1 97 ? -0.069 22.387 10.319 1.00 61.00 97 ASP A O 1
#